Protein AF-A0A968SB62-F1 (afdb_monomer_lite)

Sequence (151 aa):
MVFGAGLCLGETWRTPPLILTTVDGNWSIHRRWDGDKITRSTRHQEGVTGGGTETVEVGPYERGVWTDWVFQVKWAYDDQGQLKVWQNGQLVADRQGPNTFRDFIMPYFKIGIYKPQWTSNPARSHLDERTLYIDAIRIGNGQATYEDVAP

Radius of gyration: 16.4 Å; chains: 1; bounding box: 38×42×39 Å

Structure (mmCIF, N/CA/C/O backbone):
data_AF-A0A968SB62-F1
#
_entry.id   AF-A0A968SB62-F1
#
loop_
_atom_site.group_PDB
_atom_site.id
_atom_site.type_symbol
_atom_site.label_atom_id
_atom_site.label_alt_id
_atom_site.label_comp_id
_atom_site.label_asym_id
_atom_site.label_entity_id
_atom_site.label_seq_id
_atom_site.pdbx_PDB_ins_code
_atom_site.Cartn_x
_atom_site.Cartn_y
_atom_site.Cartn_z
_atom_site.occupancy
_atom_site.B_iso_or_equiv
_atom_site.auth_seq_id
_atom_site.auth_comp_id
_atom_site.auth_asym_id
_atom_site.auth_atom_id
_atom_site.pdbx_PDB_model_num
ATOM 1 N N . MET A 1 1 ? -1.724 -12.818 -10.636 1.00 25.06 1 MET A N 1
ATOM 2 C CA . MET A 1 1 ? -1.016 -12.428 -11.877 1.00 25.06 1 MET A CA 1
ATOM 3 C C . MET A 1 1 ? -1.145 -10.915 -12.056 1.00 25.06 1 MET A C 1
ATOM 5 O O . MET A 1 1 ? -2.257 -10.404 -12.193 1.00 25.06 1 MET A O 1
ATOM 9 N N . VAL A 1 2 ? -0.050 -10.162 -11.940 1.00 28.16 2 VAL A N 1
ATOM 10 C CA . VAL A 1 2 ? -0.055 -8.720 -12.241 1.00 28.16 2 VAL A CA 1
ATOM 11 C C . VAL A 1 2 ? 0.248 -8.584 -13.728 1.00 28.16 2 VAL A C 1
ATOM 13 O O . VAL A 1 2 ? 1.383 -8.773 -14.140 1.00 28.16 2 VAL A O 1
ATOM 16 N N . PHE A 1 3 ? -0.776 -8.323 -14.538 1.00 26.94 3 PHE A N 1
ATOM 17 C CA . PHE A 1 3 ? -0.565 -7.824 -15.891 1.00 26.94 3 PHE A CA 1
ATOM 18 C C . PHE A 1 3 ? -0.255 -6.334 -15.771 1.00 26.94 3 PHE A C 1
ATOM 20 O O . PHE A 1 3 ? -1.095 -5.567 -15.301 1.00 26.94 3 PHE A O 1
ATOM 27 N N . GLY A 1 4 ? 0.983 -5.949 -16.071 1.00 36.62 4 GLY A N 1
ATOM 28 C CA . GLY A 1 4 ? 1.396 -4.550 -16.090 1.00 36.62 4 GLY A CA 1
ATOM 29 C C . GLY A 1 4 ? 0.528 -3.763 -17.067 1.00 36.62 4 GLY A C 1
ATOM 30 O O . GLY A 1 4 ? 0.229 -4.243 -18.159 1.00 36.62 4 GLY A O 1
ATOM 31 N N . ALA A 1 5 ? 0.090 -2.580 -16.649 1.00 38.81 5 ALA A N 1
ATOM 32 C CA . ALA A 1 5 ? -0.461 -1.609 -17.575 1.00 38.81 5 ALA A CA 1
ATOM 33 C C . ALA A 1 5 ? 0.636 -1.222 -18.581 1.00 38.81 5 ALA A C 1
ATOM 35 O O . ALA A 1 5 ? 1.789 -1.040 -18.193 1.00 38.81 5 ALA A O 1
ATOM 36 N N . GLY A 1 6 ? 0.280 -1.199 -19.867 1.00 40.62 6 GLY A N 1
ATOM 37 C CA . GLY A 1 6 ? 1.195 -0.994 -20.985 1.00 40.62 6 GLY A CA 1
ATOM 38 C C . GLY A 1 6 ? 2.027 0.279 -20.862 1.00 40.62 6 GLY A C 1
ATOM 39 O O . GLY A 1 6 ? 1.515 1.357 -20.566 1.00 40.62 6 GLY A O 1
ATOM 40 N N . LEU A 1 7 ? 3.319 0.126 -21.122 1.00 49.50 7 LEU A N 1
ATOM 41 C CA . LEU A 1 7 ? 4.313 1.178 -21.023 1.00 49.50 7 LEU A CA 1
ATOM 42 C C . LEU A 1 7 ? 4.653 1.616 -22.443 1.00 49.50 7 LEU A C 1
ATOM 44 O O . LEU A 1 7 ? 5.093 0.822 -23.278 1.00 49.50 7 LEU A O 1
ATOM 48 N N . CYS A 1 8 ? 4.392 2.876 -22.763 1.00 50.47 8 CYS A N 1
ATOM 49 C CA . CYS A 1 8 ? 4.879 3.440 -24.012 1.00 50.47 8 CYS A CA 1
ATOM 50 C C . CYS A 1 8 ? 6.413 3.555 -23.960 1.00 50.47 8 CYS A C 1
ATOM 52 O O . CYS A 1 8 ? 6.973 3.809 -22.901 1.00 50.47 8 CYS A O 1
ATOM 54 N N . LEU A 1 9 ? 7.074 3.426 -25.119 1.00 53.06 9 LEU A N 1
ATOM 55 C CA . LEU A 1 9 ? 8.533 3.565 -25.308 1.00 53.06 9 LEU A CA 1
ATOM 56 C C . LEU A 1 9 ? 9.414 2.388 -24.827 1.00 53.06 9 LEU A C 1
ATOM 58 O O . LEU A 1 9 ? 10.598 2.580 -24.563 1.00 53.06 9 LEU A O 1
ATOM 62 N N . GLY A 1 10 ? 8.890 1.155 -24.831 1.00 51.25 10 GLY A N 1
ATOM 63 C CA . GLY A 1 10 ? 9.719 -0.066 -24.843 1.00 51.25 10 GLY A CA 1
ATOM 64 C C . GLY A 1 10 ? 9.912 -0.774 -23.502 1.00 51.25 10 GLY A C 1
ATOM 65 O O . GLY A 1 10 ? 10.624 -1.774 -23.438 1.00 51.25 10 GLY A O 1
ATOM 66 N N . GLU A 1 11 ? 9.261 -0.315 -22.440 1.00 55.09 11 GLU A N 1
ATOM 67 C CA . GLU A 1 11 ? 9.224 -1.057 -21.183 1.00 55.09 11 GLU A CA 1
ATOM 68 C C . GLU A 1 11 ? 8.129 -2.131 -21.252 1.00 55.09 11 GLU A C 1
ATOM 70 O O . GLU A 1 11 ? 7.082 -1.944 -21.867 1.00 55.09 11 GLU A O 1
ATOM 75 N N . THR A 1 12 ? 8.361 -3.299 -20.661 1.00 53.78 12 THR A N 1
ATOM 76 C CA . THR A 1 12 ? 7.478 -4.469 -20.848 1.00 53.78 12 THR A CA 1
ATOM 77 C C . THR A 1 12 ? 6.710 -4.867 -19.591 1.00 53.78 12 THR A C 1
ATOM 79 O O . THR A 1 12 ? 5.687 -5.543 -19.684 1.00 53.78 12 THR A O 1
ATOM 82 N N . TRP A 1 13 ? 7.152 -4.429 -18.411 1.00 60.66 13 TRP A N 1
ATOM 83 C CA . TRP A 1 13 ? 6.460 -4.647 -17.142 1.00 60.66 13 TRP A CA 1
ATOM 84 C C . TRP A 1 13 ? 6.877 -3.606 -16.104 1.00 60.66 13 TRP A C 1
ATOM 86 O O . TRP A 1 13 ? 8.015 -3.141 -16.111 1.00 60.66 13 TRP A O 1
ATOM 96 N N . ARG A 1 14 ? 5.990 -3.319 -15.141 1.00 70.31 14 ARG A N 1
ATOM 97 C CA . ARG A 1 14 ? 6.318 -2.570 -13.919 1.00 70.31 14 ARG A CA 1
ATOM 98 C C . ARG A 1 14 ? 6.012 -3.370 -12.675 1.00 70.31 14 ARG A C 1
ATOM 100 O O . ARG A 1 14 ? 5.107 -4.205 -12.646 1.00 70.31 14 ARG A O 1
ATOM 107 N N . THR A 1 15 ? 6.768 -3.080 -11.623 1.00 77.94 15 THR A N 1
ATOM 108 C CA . THR A 1 15 ? 6.393 -3.523 -10.286 1.00 77.94 15 THR A CA 1
ATOM 109 C C . THR A 1 15 ? 5.305 -2.612 -9.720 1.00 77.94 15 THR A C 1
ATOM 111 O O . THR A 1 15 ? 5.321 -1.427 -10.038 1.00 77.94 15 THR A O 1
ATOM 114 N N . PRO A 1 16 ? 4.378 -3.119 -8.892 1.00 87.94 16 PRO A N 1
ATOM 115 C CA . PRO A 1 16 ? 3.307 -2.293 -8.345 1.00 87.94 16 PRO A CA 1
ATOM 116 C C . PRO A 1 16 ? 3.868 -1.108 -7.531 1.00 87.94 16 PRO A C 1
ATOM 118 O O . PRO A 1 16 ? 4.785 -1.317 -6.730 1.00 87.94 16 PRO A O 1
ATOM 121 N N . PRO A 1 17 ? 3.343 0.117 -7.735 1.00 92.56 17 PRO A N 1
ATOM 122 C CA . PRO A 1 17 ? 3.836 1.325 -7.070 1.00 92.56 17 PRO A CA 1
ATOM 123 C C . PRO A 1 17 ? 3.425 1.414 -5.598 1.00 92.56 17 PRO A C 1
ATOM 125 O O . PRO A 1 17 ? 4.096 2.089 -4.827 1.00 92.56 17 PRO A O 1
ATOM 128 N N . LEU A 1 18 ? 2.363 0.711 -5.195 1.00 96.38 18 LEU A N 1
ATOM 129 C CA . LEU A 1 18 ? 1.911 0.603 -3.811 1.00 96.38 18 LEU A CA 1
ATOM 130 C C . LEU A 1 18 ? 1.485 -0.836 -3.522 1.00 96.38 18 LEU A C 1
ATOM 132 O O . LEU A 1 18 ? 0.805 -1.464 -4.336 1.00 96.38 18 LEU A O 1
ATOM 136 N N . ILE A 1 19 ? 1.911 -1.367 -2.381 1.00 96.88 19 ILE A N 1
ATOM 137 C CA . ILE A 1 19 ? 1.693 -2.761 -1.992 1.00 96.88 19 ILE A CA 1
ATOM 138 C C . ILE A 1 19 ? 1.410 -2.800 -0.495 1.00 96.88 19 ILE A C 1
ATOM 140 O O . ILE A 1 19 ? 2.230 -2.318 0.276 1.00 96.88 19 ILE A O 1
ATOM 144 N N . LEU A 1 20 ? 0.310 -3.433 -0.094 1.00 97.81 20 LEU A N 1
ATOM 145 C CA . LEU A 1 20 ? 0.134 -3.960 1.259 1.00 97.81 20 LEU A CA 1
ATOM 146 C C . LEU A 1 20 ? 0.473 -5.451 1.223 1.00 97.81 20 LEU A C 1
ATOM 148 O O . LEU A 1 20 ? -0.046 -6.181 0.375 1.00 97.81 20 LEU A O 1
ATOM 152 N N . THR A 1 21 ? 1.354 -5.913 2.103 1.00 96.25 21 THR A N 1
ATOM 153 C CA . THR A 1 21 ? 1.776 -7.318 2.133 1.00 96.25 21 THR A CA 1
ATOM 154 C C . THR A 1 21 ? 1.987 -7.815 3.555 1.00 96.25 21 THR A C 1
ATOM 156 O O . THR A 1 21 ? 2.189 -7.034 4.479 1.00 96.25 21 THR A O 1
ATOM 159 N N . THR A 1 22 ? 1.979 -9.140 3.709 1.00 94.44 22 THR A N 1
ATOM 160 C CA . THR A 1 22 ? 2.452 -9.815 4.920 1.00 94.44 22 THR A CA 1
ATOM 161 C C . THR A 1 22 ? 3.787 -10.500 4.645 1.00 94.44 22 THR A C 1
ATOM 163 O O . THR A 1 22 ? 3.857 -11.322 3.722 1.00 94.44 22 THR A O 1
ATOM 166 N N . VAL A 1 23 ? 4.809 -10.245 5.455 1.00 89.25 23 VAL A N 1
ATOM 167 C CA . VAL A 1 23 ? 6.107 -10.938 5.410 1.00 89.25 23 VAL A CA 1
ATOM 168 C C . VAL A 1 23 ? 6.476 -11.353 6.830 1.00 89.25 23 VAL A C 1
ATOM 170 O O . VAL A 1 23 ? 6.405 -10.542 7.744 1.00 89.25 23 VAL A O 1
ATOM 173 N N . ASP A 1 24 ? 6.799 -12.634 7.026 1.00 89.81 24 ASP A N 1
ATOM 174 C CA . ASP A 1 24 ? 7.283 -13.186 8.302 1.00 89.81 24 ASP A CA 1
ATOM 175 C C . ASP A 1 24 ? 6.471 -12.769 9.542 1.00 89.81 24 ASP A C 1
ATOM 177 O O . ASP A 1 24 ? 7.015 -12.435 10.588 1.00 89.81 24 ASP A O 1
ATOM 181 N N . GLY A 1 25 ? 5.139 -12.781 9.420 1.00 93.50 25 GLY A N 1
ATOM 182 C CA . GLY A 1 25 ? 4.239 -12.438 10.528 1.00 93.50 25 GLY A CA 1
ATOM 183 C C . GLY A 1 25 ? 3.879 -10.955 10.638 1.00 93.50 25 GLY A C 1
ATOM 184 O O . GLY A 1 25 ? 3.057 -10.617 11.480 1.00 93.50 25 GLY A O 1
ATOM 185 N N . ASN A 1 26 ? 4.428 -10.085 9.787 1.00 97.00 26 ASN A N 1
ATOM 186 C CA . ASN A 1 26 ? 4.244 -8.636 9.864 1.00 97.00 26 ASN A CA 1
ATOM 187 C C . ASN A 1 26 ? 3.544 -8.072 8.628 1.00 97.00 26 ASN A C 1
ATOM 189 O O . ASN A 1 26 ? 3.776 -8.537 7.512 1.00 97.00 26 ASN A O 1
ATOM 193 N N . TRP A 1 27 ? 2.710 -7.059 8.834 1.00 97.88 27 TRP A N 1
ATOM 194 C CA . TRP A 1 27 ? 2.229 -6.143 7.813 1.00 97.88 27 TRP A CA 1
ATOM 195 C C . TRP A 1 27 ? 3.327 -5.157 7.422 1.00 97.88 27 TRP A C 1
ATOM 197 O O . TRP A 1 27 ? 3.952 -4.527 8.280 1.00 97.88 27 TRP A O 1
ATOM 207 N N . SER A 1 28 ? 3.492 -4.959 6.120 1.00 97.69 28 SER A N 1
ATOM 208 C CA . SER A 1 28 ? 4.320 -3.891 5.575 1.00 97.69 28 SER A CA 1
ATOM 209 C C . SER A 1 28 ? 3.661 -3.246 4.360 1.00 97.69 28 SER A C 1
ATOM 211 O O . SER A 1 28 ? 2.908 -3.877 3.605 1.00 97.69 28 SER A O 1
ATOM 213 N N . ILE A 1 29 ? 3.936 -1.955 4.191 1.00 97.81 29 ILE A N 1
ATOM 214 C CA . ILE A 1 29 ? 3.480 -1.158 3.055 1.00 97.81 29 ILE A CA 1
ATOM 215 C C . ILE A 1 29 ? 4.708 -0.779 2.239 1.00 97.81 29 ILE A C 1
ATOM 217 O O . ILE A 1 29 ? 5.606 -0.106 2.737 1.00 97.81 29 ILE A O 1
ATOM 221 N N . HIS A 1 30 ? 4.745 -1.176 0.973 1.00 95.44 30 HIS A N 1
ATOM 222 C CA . HIS A 1 30 ? 5.804 -0.764 0.058 1.00 95.44 30 HIS A CA 1
ATOM 223 C C . HIS A 1 30 ? 5.279 0.304 -0.885 1.00 95.44 30 HIS A C 1
ATOM 225 O O . HIS A 1 30 ? 4.259 0.083 -1.540 1.00 95.44 30 HIS A O 1
ATOM 231 N N . ARG A 1 31 ? 6.008 1.413 -1.021 1.00 93.19 31 ARG A N 1
ATOM 232 C CA . ARG A 1 31 ? 5.789 2.389 -2.094 1.00 93.19 31 ARG A CA 1
ATOM 233 C C . ARG A 1 31 ? 7.010 2.505 -2.994 1.00 93.19 31 ARG A C 1
ATOM 235 O O . ARG A 1 31 ? 8.138 2.366 -2.526 1.00 93.19 31 ARG A O 1
ATOM 242 N N . ARG A 1 32 ? 6.785 2.744 -4.283 1.00 91.75 32 ARG A N 1
ATOM 243 C CA . ARG A 1 32 ? 7.819 2.860 -5.320 1.00 91.75 32 ARG A CA 1
ATOM 244 C C . ARG A 1 32 ? 7.477 3.987 -6.274 1.00 91.75 32 ARG A C 1
ATOM 246 O O . ARG A 1 32 ? 6.304 4.224 -6.552 1.00 91.75 32 ARG A O 1
ATOM 253 N N . TRP A 1 33 ? 8.499 4.652 -6.785 1.00 90.38 33 TRP A N 1
ATOM 254 C CA . TRP A 1 33 ? 8.332 5.747 -7.727 1.00 90.38 33 TRP A CA 1
ATOM 255 C C . TRP A 1 33 ? 9.517 5.863 -8.676 1.00 90.38 33 TRP A C 1
ATOM 257 O O . TRP A 1 33 ? 10.621 5.397 -8.382 1.00 90.38 33 TRP A O 1
ATOM 267 N N . ASP A 1 34 ? 9.266 6.507 -9.810 1.00 86.50 34 ASP A N 1
ATOM 268 C CA . ASP A 1 34 ? 10.294 6.947 -10.746 1.00 86.50 34 ASP A CA 1
ATOM 269 C C . ASP A 1 34 ? 9.771 8.115 -11.593 1.00 86.50 34 ASP A C 1
ATOM 271 O O . ASP A 1 34 ? 8.714 8.009 -12.219 1.00 86.50 34 ASP A O 1
ATOM 275 N N . GLY A 1 35 ? 10.494 9.232 -11.588 1.00 83.25 35 GLY A N 1
ATOM 276 C CA . GLY A 1 35 ? 10.209 10.435 -12.367 1.00 83.25 35 GLY A CA 1
ATOM 277 C C . GLY A 1 35 ? 10.740 10.384 -13.804 1.00 83.25 35 GLY A C 1
ATOM 278 O O . GLY A 1 35 ? 10.405 11.264 -14.613 1.00 83.25 35 GLY A O 1
ATOM 279 N N . ASP A 1 36 ? 11.542 9.377 -14.150 1.00 79.56 36 ASP A N 1
ATOM 280 C CA . ASP A 1 36 ? 11.993 9.166 -15.520 1.00 79.56 36 ASP A CA 1
ATOM 281 C C . ASP A 1 36 ? 10.850 8.650 -16.401 1.00 79.56 36 ASP A C 1
ATOM 283 O O . ASP A 1 36 ? 10.088 7.766 -16.025 1.00 79.56 36 ASP A O 1
ATOM 287 N N . LYS A 1 37 ? 10.754 9.178 -17.630 1.00 73.00 37 LYS A N 1
ATOM 288 C CA . LYS A 1 37 ? 9.783 8.697 -18.639 1.00 73.00 37 LYS A CA 1
ATOM 289 C C . LYS A 1 37 ? 10.065 7.265 -19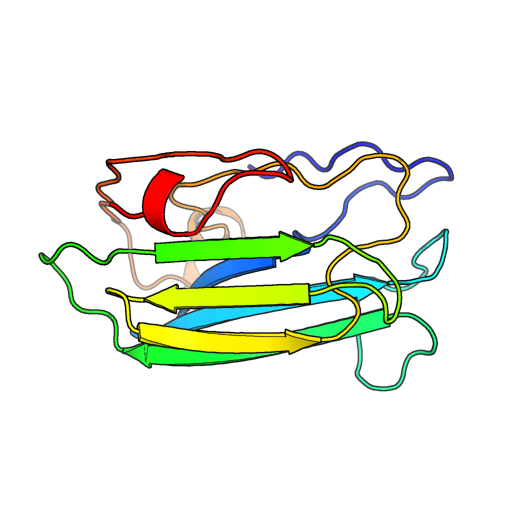.107 1.00 73.00 37 LYS A C 1
ATOM 291 O O . LYS A 1 37 ? 9.211 6.650 -19.729 1.00 73.00 37 LYS A O 1
ATOM 296 N N . ILE A 1 38 ? 11.307 6.819 -18.920 1.00 69.06 38 ILE A N 1
ATOM 297 C CA . ILE A 1 38 ? 11.766 5.460 -19.179 1.00 69.06 38 ILE A CA 1
ATOM 298 C C . ILE A 1 38 ? 12.669 5.103 -18.003 1.00 69.06 38 ILE A C 1
ATOM 300 O O . ILE A 1 38 ? 13.780 5.622 -17.894 1.00 69.06 38 ILE A O 1
ATOM 304 N N . THR A 1 39 ? 12.212 4.218 -17.140 1.00 65.81 39 THR A N 1
ATOM 305 C CA . THR A 1 39 ? 12.995 3.610 -16.077 1.00 65.81 39 THR A CA 1
ATOM 306 C C . THR A 1 39 ? 13.994 2.635 -16.673 1.00 65.81 39 THR A C 1
ATOM 308 O O . THR A 1 39 ? 13.671 1.558 -17.173 1.00 65.81 39 THR A O 1
ATOM 311 N N . ARG A 1 40 ? 15.266 3.009 -16.581 1.00 59.38 40 ARG A N 1
ATOM 312 C CA . ARG A 1 40 ? 16.383 2.256 -17.169 1.00 59.38 40 ARG A CA 1
ATOM 313 C C . ARG A 1 40 ? 16.927 1.151 -16.259 1.00 59.38 40 ARG A C 1
ATOM 315 O O . ARG A 1 40 ? 17.818 0.411 -16.664 1.00 59.38 40 ARG A O 1
ATOM 322 N N . SER A 1 41 ? 16.412 1.032 -15.035 1.00 54.25 41 SER A N 1
ATOM 323 C CA . SER A 1 41 ? 16.864 0.078 -14.019 1.00 54.25 41 SER A CA 1
ATOM 324 C C . SER A 1 41 ? 15.675 -0.495 -13.248 1.00 54.25 41 SER A C 1
ATOM 326 O O . SER A 1 41 ? 14.912 0.243 -12.638 1.00 54.25 41 SER A O 1
ATOM 328 N N . THR A 1 42 ? 15.555 -1.824 -13.190 1.00 49.44 42 THR A N 1
ATOM 329 C CA . THR A 1 42 ? 14.594 -2.509 -12.302 1.00 49.44 42 THR A CA 1
ATOM 330 C C . THR A 1 42 ? 15.049 -2.532 -10.837 1.00 49.44 42 THR A C 1
ATOM 332 O O . THR A 1 42 ? 14.337 -3.053 -9.977 1.00 49.44 42 THR A O 1
ATOM 335 N N . ARG A 1 43 ? 16.257 -2.031 -10.537 1.00 49.31 43 ARG A N 1
ATOM 336 C CA . ARG A 1 43 ? 16.772 -1.846 -9.178 1.00 49.31 43 ARG A CA 1
ATOM 337 C C . ARG A 1 43 ? 16.614 -0.377 -8.805 1.00 49.31 43 ARG A C 1
ATOM 339 O O . ARG A 1 43 ? 17.475 0.443 -9.113 1.00 49.31 43 ARG A O 1
ATOM 346 N N . HIS A 1 44 ? 15.517 -0.070 -8.126 1.00 54.00 44 HIS A N 1
ATOM 347 C CA . HIS A 1 44 ? 15.343 1.183 -7.397 1.00 54.00 44 HIS A CA 1
ATOM 348 C C . HIS A 1 44 ? 16.289 1.159 -6.185 1.00 54.00 44 HIS A C 1
ATOM 350 O O . HIS A 1 44 ? 15.897 0.768 -5.090 1.00 54.00 44 HIS A O 1
ATOM 356 N N . GLN A 1 45 ? 17.574 1.437 -6.414 1.00 42.47 45 GLN A N 1
ATOM 357 C CA . GLN A 1 45 ? 18.542 1.663 -5.342 1.00 42.47 45 GLN A CA 1
ATOM 358 C C . GLN A 1 45 ? 18.363 3.086 -4.814 1.00 42.47 45 GLN A C 1
ATOM 360 O O . GLN A 1 45 ? 18.146 4.015 -5.594 1.00 42.47 45 GLN A O 1
ATOM 365 N N . GLU A 1 46 ? 18.470 3.252 -3.495 1.00 42.12 46 GLU A N 1
ATOM 366 C CA . GLU A 1 46 ? 18.608 4.573 -2.883 1.00 42.12 46 GLU A CA 1
ATOM 367 C C . GLU A 1 46 ? 19.744 5.341 -3.581 1.00 42.12 46 GLU A C 1
ATOM 369 O O . GLU A 1 46 ? 20.837 4.806 -3.774 1.00 42.12 46 GLU A O 1
ATOM 374 N N . GLY A 1 47 ? 19.473 6.577 -4.010 1.00 41.03 47 GLY A N 1
ATOM 375 C CA . GLY A 1 47 ? 20.465 7.438 -4.666 1.00 41.03 47 GLY A CA 1
ATOM 376 C C . GLY A 1 47 ? 20.486 7.414 -6.201 1.00 41.03 47 GLY A C 1
ATOM 377 O O . GLY A 1 47 ? 21.311 8.112 -6.788 1.00 41.03 47 GLY A O 1
ATOM 378 N N . VAL A 1 48 ? 19.587 6.686 -6.877 1.00 45.56 48 VAL A N 1
ATOM 379 C CA . VAL A 1 48 ? 19.362 6.873 -8.324 1.00 45.56 48 VAL A CA 1
ATOM 380 C C . VAL A 1 48 ? 18.532 8.143 -8.533 1.00 45.56 48 VAL A C 1
ATOM 382 O O . VAL A 1 48 ? 17.415 8.250 -8.031 1.00 45.56 48 VAL A O 1
ATOM 385 N N . THR A 1 49 ? 19.065 9.126 -9.263 1.00 49.72 49 THR A N 1
ATOM 386 C CA . THR A 1 49 ? 18.342 10.366 -9.595 1.00 49.72 49 THR A CA 1
ATOM 387 C C . THR A 1 49 ? 17.040 10.043 -10.323 1.00 49.72 49 THR A C 1
ATOM 389 O O . THR A 1 49 ? 17.086 9.582 -11.455 1.00 49.72 49 THR A O 1
ATOM 392 N N . GLY A 1 50 ? 15.901 10.290 -9.669 1.00 60.34 50 GLY A N 1
ATOM 393 C CA . GLY A 1 50 ? 14.562 10.188 -10.259 1.00 60.34 50 GLY A CA 1
ATOM 394 C C . GLY A 1 50 ? 13.658 9.120 -9.637 1.00 60.34 50 GLY A C 1
ATOM 395 O O . GLY A 1 50 ? 12.449 9.328 -9.607 1.00 60.34 50 GLY A O 1
ATOM 396 N N . GLY A 1 51 ? 14.202 8.044 -9.056 1.00 78.25 51 GLY A N 1
ATOM 397 C CA . GLY A 1 51 ? 13.403 6.921 -8.548 1.00 78.25 51 GLY A CA 1
ATOM 398 C C . GLY A 1 51 ? 13.755 6.461 -7.137 1.00 78.25 51 GLY A C 1
ATOM 399 O O . GLY A 1 51 ? 14.819 6.768 -6.606 1.00 78.25 51 GLY A O 1
ATOM 400 N N . GLY A 1 52 ? 12.846 5.711 -6.516 1.00 84.94 52 GLY A N 1
ATOM 401 C CA . GLY A 1 52 ? 13.030 5.223 -5.154 1.00 84.94 52 GLY A CA 1
ATOM 402 C C . GLY A 1 52 ? 11.989 4.203 -4.709 1.00 84.94 52 GLY A C 1
ATOM 403 O O . GLY A 1 52 ? 10.996 3.932 -5.388 1.00 84.94 52 GLY A O 1
ATOM 404 N N . THR A 1 53 ? 12.260 3.601 -3.556 1.00 89.88 53 THR A N 1
ATOM 405 C CA . THR A 1 53 ? 11.363 2.683 -2.858 1.00 89.88 53 THR A CA 1
ATOM 406 C C . THR A 1 53 ? 11.419 2.987 -1.368 1.00 89.88 53 THR A C 1
ATOM 408 O O . THR A 1 53 ? 12.471 3.330 -0.844 1.00 89.88 53 THR A O 1
ATOM 411 N N . GLU A 1 54 ? 10.302 2.816 -0.677 1.00 93.56 54 GLU A N 1
ATOM 412 C CA . GLU A 1 54 ? 10.241 2.831 0.785 1.00 93.56 54 GLU A CA 1
ATOM 413 C C . GLU A 1 54 ? 9.411 1.637 1.247 1.00 93.56 54 GLU A C 1
ATOM 415 O O . GLU A 1 54 ? 8.408 1.288 0.616 1.00 93.56 54 GLU A O 1
ATOM 420 N N . THR A 1 55 ? 9.824 1.039 2.361 1.00 95.50 55 THR A N 1
ATOM 421 C CA . THR A 1 55 ? 8.999 0.110 3.130 1.00 95.50 55 THR A CA 1
ATOM 422 C C . THR A 1 55 ? 8.631 0.768 4.451 1.00 95.50 55 THR A C 1
ATOM 424 O O . THR A 1 55 ? 9.508 1.172 5.209 1.00 95.50 55 THR A O 1
ATOM 427 N N . VAL A 1 56 ? 7.334 0.864 4.725 1.00 96.12 56 VAL A N 1
ATOM 428 C CA . VAL A 1 56 ? 6.806 1.199 6.045 1.00 96.12 56 VAL A CA 1
ATOM 429 C C . VAL A 1 56 ? 6.475 -0.112 6.744 1.00 96.12 56 VAL A C 1
ATOM 431 O O . VAL A 1 56 ? 5.557 -0.824 6.333 1.00 96.12 56 VAL A O 1
ATOM 434 N N . GLU A 1 57 ? 7.242 -0.432 7.781 1.00 97.12 57 GLU A N 1
ATOM 435 C CA . GLU A 1 57 ? 6.926 -1.534 8.687 1.00 97.12 57 GLU A CA 1
ATOM 436 C C . GLU A 1 57 ? 5.766 -1.106 9.586 1.00 97.12 57 GLU A C 1
ATOM 438 O O . GLU A 1 57 ? 5.855 -0.080 10.262 1.00 97.12 57 GLU A O 1
ATOM 443 N N . VAL A 1 58 ? 4.667 -1.863 9.568 1.00 97.38 58 VAL A N 1
ATOM 444 C CA . VAL A 1 58 ? 3.487 -1.556 10.390 1.00 97.38 58 VAL A CA 1
ATOM 445 C C . VAL A 1 58 ? 3.525 -2.360 11.685 1.00 97.38 58 VAL A C 1
ATOM 447 O O . VAL A 1 58 ? 3.317 -1.811 12.763 1.00 97.38 58 VAL A O 1
ATOM 450 N N . GLY A 1 59 ? 3.847 -3.651 11.588 1.00 96.44 59 GLY A N 1
ATOM 451 C CA . GLY A 1 59 ? 3.964 -4.538 12.742 1.00 96.44 59 GLY A CA 1
ATOM 452 C C . GLY A 1 59 ? 3.247 -5.870 12.542 1.00 96.44 59 GLY A C 1
ATOM 453 O O . GLY A 1 59 ? 2.838 -6.185 11.423 1.00 96.44 59 GLY A O 1
ATOM 454 N N . PRO A 1 60 ? 3.107 -6.679 13.600 1.00 97.75 60 PRO A N 1
ATOM 455 C CA . PRO A 1 60 ? 2.573 -8.029 13.489 1.00 97.75 60 PRO A CA 1
ATOM 456 C C . PRO A 1 60 ? 1.114 -8.038 13.017 1.00 97.75 60 PRO A C 1
ATOM 458 O O . PRO A 1 60 ? 0.334 -7.143 13.343 1.00 97.75 60 PRO A O 1
ATOM 461 N N . TYR A 1 61 ? 0.732 -9.073 12.268 1.00 96.19 61 TYR A N 1
ATOM 462 C CA . TYR A 1 61 ? -0.671 -9.354 11.966 1.00 96.19 61 TYR A CA 1
ATOM 463 C C . TYR A 1 61 ? -1.246 -10.400 12.921 1.00 96.19 61 TYR A C 1
ATOM 465 O O . TYR A 1 61 ? -0.551 -11.310 13.378 1.00 96.19 61 TYR A O 1
ATOM 473 N N . GLU A 1 62 ? -2.553 -10.321 13.145 1.00 96.44 62 GLU A N 1
ATOM 474 C CA . GLU A 1 62 ? -3.310 -11.323 13.887 1.00 96.44 62 GLU A CA 1
ATOM 475 C C . GLU A 1 62 ? -4.153 -12.176 12.932 1.00 96.44 62 GLU A C 1
ATOM 477 O O . GLU A 1 62 ? -4.660 -11.702 11.915 1.00 96.44 62 GLU A O 1
ATOM 482 N N . ARG A 1 63 ? -4.273 -13.474 13.228 1.00 95.88 63 ARG A N 1
ATOM 483 C CA . ARG A 1 63 ? -5.093 -14.411 12.443 1.00 95.88 63 ARG A CA 1
ATOM 484 C C . ARG A 1 63 ? -6.477 -14.534 13.064 1.00 95.88 63 ARG A C 1
ATOM 486 O O . ARG A 1 63 ? -6.592 -14.572 14.281 1.00 95.88 63 ARG A O 1
ATOM 493 N N . GLY A 1 64 ? -7.500 -14.702 12.225 1.00 97.12 64 GLY A N 1
ATOM 494 C CA . GLY A 1 64 ? -8.875 -14.937 12.684 1.00 97.12 64 GLY A CA 1
ATOM 495 C C . GLY A 1 64 ? -9.610 -13.683 13.160 1.00 97.12 64 GLY A C 1
ATOM 496 O O . GLY A 1 64 ? -10.695 -13.803 13.719 1.00 97.12 64 GLY A O 1
ATOM 497 N N . VAL A 1 65 ? -9.044 -12.499 12.920 1.00 97.19 65 VAL A N 1
ATOM 498 C CA . VAL A 1 65 ? -9.660 -11.201 13.210 1.00 97.19 65 VAL A CA 1
ATOM 499 C C . VAL A 1 65 ? -9.751 -10.377 11.929 1.00 97.19 65 VAL A C 1
ATOM 501 O O . VAL A 1 65 ? -8.921 -10.525 11.029 1.00 97.19 65 VAL A O 1
ATOM 504 N N . TRP A 1 66 ? -10.759 -9.512 11.842 1.00 98.12 66 TRP A N 1
ATOM 505 C CA . TRP A 1 66 ? -10.832 -8.514 10.778 1.00 98.12 66 TRP A CA 1
ATOM 506 C C . TRP A 1 66 ? -9.789 -7.419 11.019 1.00 98.12 66 TRP A C 1
ATOM 508 O O . TRP A 1 66 ? -9.502 -7.058 12.159 1.00 98.12 66 TRP A O 1
ATOM 518 N N . THR A 1 67 ? -9.171 -6.930 9.946 1.00 98.06 67 THR A N 1
ATOM 519 C CA . THR A 1 67 ? -8.263 -5.778 9.984 1.00 98.06 67 THR A CA 1
ATOM 520 C C . THR A 1 67 ? -8.691 -4.807 8.904 1.00 98.06 67 THR A C 1
ATOM 522 O O . THR A 1 67 ? -8.657 -5.138 7.717 1.00 98.06 67 THR A O 1
ATOM 525 N N . ASP A 1 68 ? -9.054 -3.613 9.337 1.00 98.38 68 ASP A N 1
ATOM 526 C CA . ASP A 1 68 ? -9.579 -2.560 8.491 1.00 98.38 68 ASP A CA 1
ATOM 527 C C . ASP A 1 68 ? -8.447 -1.704 7.947 1.00 98.38 68 ASP A C 1
ATOM 529 O O . ASP A 1 68 ? -7.555 -1.282 8.687 1.00 98.38 68 ASP A O 1
ATOM 533 N N . TRP A 1 69 ? -8.502 -1.420 6.648 1.00 98.50 69 TRP A N 1
ATOM 534 C CA . TRP A 1 69 ? -7.503 -0.611 5.968 1.00 98.50 69 TRP A CA 1
ATOM 535 C C . TRP A 1 69 ? -8.154 0.499 5.162 1.00 98.50 69 TRP A C 1
ATOM 537 O O . TRP A 1 69 ? -9.040 0.250 4.347 1.00 98.50 69 TRP A O 1
ATOM 547 N N . VAL A 1 70 ? -7.638 1.715 5.320 1.00 98.62 70 VAL A N 1
ATOM 548 C CA . VAL A 1 70 ? -7.986 2.851 4.461 1.00 98.62 70 VAL A CA 1
ATOM 549 C C . VAL A 1 70 ? -6.710 3.417 3.861 1.00 98.62 70 VAL A C 1
ATOM 551 O O . VAL A 1 70 ? -5.734 3.654 4.571 1.00 98.62 70 VAL A O 1
ATOM 554 N N . PHE A 1 71 ? -6.723 3.640 2.548 1.00 98.38 71 PHE A N 1
ATOM 555 C CA . PHE A 1 71 ? -5.627 4.254 1.806 1.00 98.38 71 PHE A CA 1
ATOM 556 C C . PHE A 1 71 ? -6.141 5.508 1.109 1.00 98.38 71 PHE A C 1
ATOM 558 O O . PHE A 1 71 ? -6.960 5.426 0.196 1.00 98.38 71 PHE A O 1
ATOM 565 N N . GLN A 1 72 ? -5.614 6.665 1.495 1.00 98.06 72 GLN A N 1
ATOM 566 C CA . GLN A 1 72 ? -5.786 7.899 0.741 1.00 98.06 72 GLN A CA 1
ATOM 567 C C . GLN A 1 72 ? -4.516 8.136 -0.069 1.00 98.06 72 GLN A C 1
ATOM 569 O O . GLN A 1 72 ? -3.431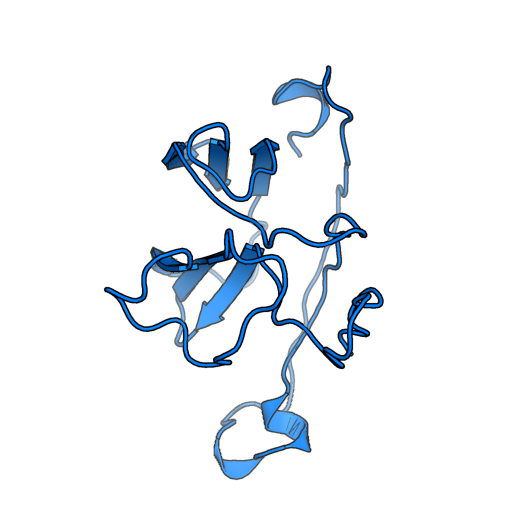 8.309 0.492 1.00 98.06 72 GLN A O 1
ATOM 574 N N . VAL A 1 73 ? -4.653 8.153 -1.394 1.00 97.50 73 VAL A N 1
ATOM 575 C CA . VAL A 1 73 ? -3.508 8.286 -2.296 1.00 97.50 73 VAL A CA 1
ATOM 576 C C . VAL A 1 73 ? -3.743 9.408 -3.294 1.00 97.50 73 VAL A C 1
ATOM 578 O O . VAL A 1 73 ? -4.644 9.341 -4.129 1.00 97.50 73 VAL A O 1
ATOM 581 N N . LYS A 1 74 ? -2.881 10.424 -3.243 1.00 96.31 74 LYS A N 1
ATOM 582 C CA . LYS A 1 74 ? -2.684 11.372 -4.338 1.00 96.31 74 LYS A CA 1
ATOM 583 C C . LYS A 1 74 ? -1.471 10.901 -5.127 1.00 96.31 74 LYS A C 1
ATOM 585 O O . LYS A 1 74 ? -0.336 11.044 -4.667 1.00 96.31 74 LYS A O 1
ATOM 590 N N . TRP A 1 75 ? -1.722 10.301 -6.284 1.00 95.12 75 TRP A N 1
ATOM 591 C CA . TRP A 1 75 ? -0.670 9.752 -7.133 1.00 95.12 75 TRP A CA 1
ATOM 592 C C . TRP A 1 75 ? 0.172 10.862 -7.766 1.00 95.12 75 TRP A C 1
ATOM 594 O O . TRP A 1 75 ? -0.372 11.728 -8.449 1.00 95.12 75 TRP A O 1
ATOM 604 N N . ALA A 1 76 ? 1.488 10.814 -7.574 1.00 93.44 76 ALA A N 1
ATOM 605 C CA . ALA A 1 76 ? 2.442 11.637 -8.313 1.00 93.44 76 ALA A CA 1
ATOM 606 C C . ALA A 1 76 ? 3.809 10.946 -8.410 1.00 93.44 76 ALA A C 1
ATOM 608 O O . ALA A 1 76 ? 4.208 10.201 -7.513 1.00 93.44 76 ALA A O 1
ATOM 609 N N . TYR A 1 77 ? 4.528 11.196 -9.503 1.00 90.50 77 TYR A N 1
ATOM 610 C CA . TYR A 1 77 ? 5.919 10.761 -9.676 1.00 90.50 77 TYR A CA 1
ATOM 611 C C . TYR A 1 77 ? 6.927 11.795 -9.137 1.00 90.50 77 TYR A C 1
ATOM 613 O O . TYR A 1 77 ? 8.132 11.564 -9.190 1.00 90.50 77 TYR A O 1
ATOM 621 N N . ASP A 1 78 ? 6.442 12.930 -8.625 1.00 89.50 78 ASP A N 1
ATOM 622 C CA . ASP A 1 78 ? 7.212 14.042 -8.062 1.00 89.50 78 ASP A CA 1
ATOM 623 C C . ASP A 1 78 ? 6.757 14.388 -6.626 1.00 89.50 78 ASP A C 1
ATOM 625 O O . ASP A 1 78 ? 6.044 13.626 -5.967 1.00 89.50 78 ASP A O 1
ATOM 629 N N . ASP A 1 79 ? 7.202 15.533 -6.105 1.00 92.94 79 ASP A N 1
ATOM 630 C CA . ASP A 1 79 ? 6.964 15.963 -4.724 1.00 92.94 79 ASP A CA 1
ATOM 631 C C . ASP A 1 79 ? 5.495 16.308 -4.400 1.00 92.94 79 ASP A C 1
ATOM 633 O O . ASP A 1 79 ? 5.144 16.476 -3.228 1.00 92.94 79 ASP A O 1
ATOM 637 N N . GLN A 1 80 ? 4.611 16.341 -5.402 1.00 95.50 80 GLN A N 1
ATOM 638 C CA . GLN A 1 80 ? 3.198 16.691 -5.246 1.00 95.50 80 GLN A CA 1
ATOM 639 C C . GLN A 1 80 ? 2.322 15.535 -4.748 1.00 95.50 80 GLN A C 1
ATOM 641 O O . GLN A 1 80 ? 1.123 15.740 -4.509 1.00 95.50 80 GLN A O 1
ATOM 646 N N . GLY A 1 81 ? 2.888 14.333 -4.617 1.00 95.88 81 GLY A N 1
ATOM 647 C CA . GLY A 1 81 ? 2.187 13.125 -4.189 1.00 95.88 81 GLY A CA 1
ATOM 648 C C . GLY A 1 81 ? 1.922 13.081 -2.687 1.00 95.88 81 GLY A C 1
ATOM 649 O O . GLY A 1 81 ? 2.593 13.736 -1.894 1.00 95.88 81 GLY A O 1
ATOM 650 N N . GLN A 1 82 ? 0.923 12.304 -2.281 1.00 97.44 82 GLN A N 1
ATOM 651 C CA . GLN A 1 82 ? 0.600 12.087 -0.872 1.00 97.44 82 GLN A CA 1
ATOM 652 C C . GLN A 1 82 ? 0.106 10.660 -0.661 1.00 97.44 82 GLN A C 1
ATOM 654 O O . GLN A 1 82 ? -0.659 10.136 -1.472 1.00 97.44 82 GLN A O 1
ATOM 659 N N . LEU A 1 83 ? 0.531 10.045 0.438 1.00 98.25 83 LEU A N 1
ATOM 660 C CA . LEU A 1 83 ? 0.050 8.752 0.905 1.00 98.25 83 LEU A CA 1
ATOM 661 C C . LEU A 1 83 ? -0.299 8.857 2.388 1.00 98.25 83 LEU A C 1
ATOM 663 O O . LEU A 1 83 ? 0.574 9.143 3.206 1.00 98.25 83 LEU A O 1
ATOM 667 N N . LYS A 1 84 ? -1.555 8.564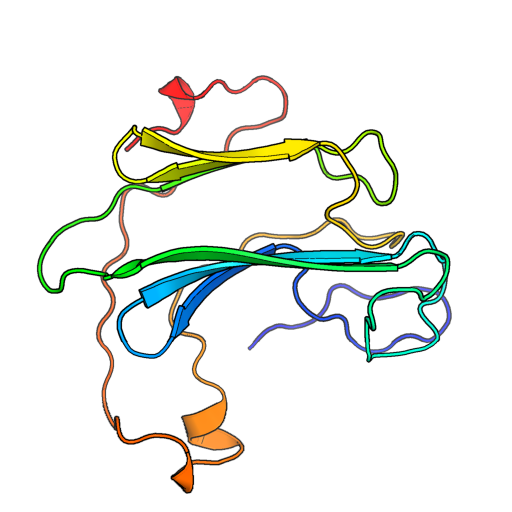 2.724 1.00 98.56 84 LYS A N 1
ATOM 668 C CA . LYS A 1 84 ? -1.987 8.319 4.099 1.00 98.56 84 LYS A CA 1
ATOM 669 C C . LYS A 1 84 ? -2.614 6.941 4.207 1.00 98.56 84 LYS A C 1
ATOM 671 O O . LYS A 1 84 ? -3.385 6.544 3.331 1.00 98.56 84 LYS A O 1
ATOM 676 N N . VAL A 1 85 ? -2.257 6.215 5.260 1.00 98.69 85 VAL A N 1
ATOM 677 C CA . VAL A 1 85 ? -2.737 4.853 5.497 1.00 98.69 85 VAL A CA 1
ATOM 678 C C . VAL A 1 85 ? -3.179 4.706 6.937 1.00 98.69 85 VAL A C 1
ATOM 680 O O . VAL A 1 85 ? -2.438 5.067 7.855 1.00 98.69 85 VAL A O 1
ATOM 683 N N . TRP A 1 86 ? -4.363 4.130 7.117 1.00 98.75 86 TRP A N 1
ATOM 684 C CA . TRP A 1 86 ? -4.913 3.789 8.418 1.00 98.75 86 TRP A CA 1
ATOM 685 C C . TRP A 1 86 ? -5.092 2.282 8.543 1.00 98.75 86 TRP A C 1
ATOM 687 O O . TRP A 1 86 ? -5.572 1.645 7.606 1.00 98.75 86 TRP A O 1
ATOM 697 N N . GLN A 1 87 ? -4.749 1.751 9.714 1.00 98.50 87 GLN A N 1
ATOM 698 C CA . GLN A 1 87 ? -5.052 0.392 10.150 1.00 98.50 87 GLN A CA 1
ATOM 699 C C . GLN A 1 87 ? -5.995 0.484 11.351 1.00 98.50 87 GLN A C 1
ATOM 701 O O . GLN A 1 87 ? -5.652 1.129 12.341 1.00 98.50 87 GLN A O 1
ATOM 706 N N . ASN A 1 88 ? -7.178 -0.128 11.277 1.00 97.94 88 ASN A N 1
ATOM 707 C CA . ASN A 1 88 ? -8.181 -0.099 12.353 1.00 97.94 88 ASN A CA 1
ATOM 708 C C . ASN A 1 88 ? -8.459 1.331 12.874 1.00 97.94 88 ASN A C 1
ATOM 710 O O . ASN A 1 88 ? -8.480 1.586 14.077 1.00 97.94 88 ASN A O 1
ATOM 714 N N . GLY A 1 89 ? -8.580 2.295 11.955 1.00 98.12 89 GLY A N 1
ATOM 715 C CA . GLY A 1 89 ? -8.799 3.713 12.272 1.00 98.12 89 GLY A CA 1
ATOM 716 C C . GLY A 1 89 ? -7.571 4.492 12.758 1.00 98.12 89 GLY A C 1
ATOM 717 O O . GLY A 1 89 ? -7.631 5.716 12.860 1.00 98.12 89 GLY A O 1
ATOM 718 N N . GLN A 1 90 ? -6.436 3.839 13.007 1.00 98.06 90 GLN A N 1
ATOM 719 C CA . GLN A 1 90 ? -5.203 4.492 13.448 1.00 98.06 90 GLN A CA 1
ATOM 720 C C . GLN A 1 90 ? -4.297 4.818 12.261 1.00 98.06 90 GLN A C 1
ATOM 722 O O . GLN A 1 90 ? -4.043 3.961 11.420 1.00 98.06 90 GLN A O 1
ATOM 727 N N . LEU A 1 91 ? -3.791 6.051 12.194 1.00 98.25 91 LEU A N 1
ATOM 728 C CA . LEU A 1 91 ? -2.864 6.483 11.145 1.00 98.25 91 LEU A CA 1
ATOM 729 C C . LEU A 1 91 ? -1.503 5.790 11.330 1.00 98.25 91 LEU A C 1
ATOM 731 O O . LEU A 1 91 ? -0.792 6.075 12.292 1.00 98.25 91 LEU A O 1
ATOM 735 N N . VAL A 1 92 ? -1.132 4.912 10.396 1.00 98.38 92 VAL A N 1
ATOM 736 C CA . VAL A 1 92 ? 0.127 4.138 10.427 1.00 98.38 92 VAL A CA 1
ATOM 737 C C . VAL A 1 92 ? 1.165 4.643 9.424 1.00 98.38 92 VAL A C 1
ATOM 739 O O . VAL A 1 92 ? 2.358 4.385 9.571 1.00 98.38 92 VAL A O 1
ATOM 742 N N . ALA A 1 93 ? 0.741 5.406 8.414 1.00 98.00 93 ALA A N 1
ATOM 743 C CA . ALA A 1 93 ? 1.645 6.090 7.499 1.00 98.00 93 ALA A CA 1
ATOM 744 C C . ALA A 1 93 ? 1.070 7.443 7.071 1.00 98.00 93 ALA A C 1
ATOM 746 O O . ALA A 1 93 ? -0.085 7.528 6.667 1.00 98.00 93 ALA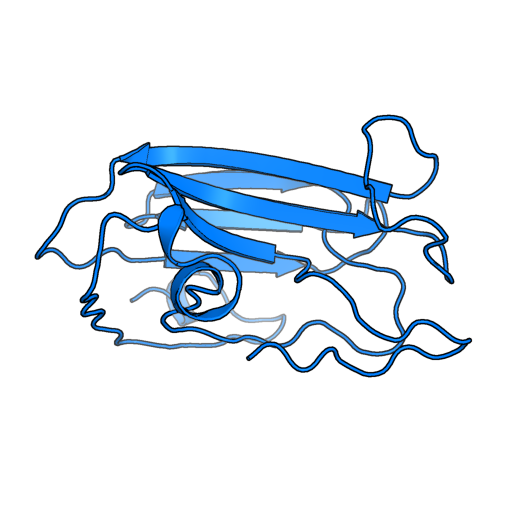 A O 1
ATOM 747 N N . ASP A 1 94 ? 1.911 8.475 7.101 1.00 98.25 94 ASP A N 1
ATOM 748 C CA . ASP A 1 94 ? 1.680 9.771 6.460 1.00 98.25 94 ASP A CA 1
ATOM 749 C C . ASP A 1 94 ? 2.974 10.143 5.733 1.00 98.25 94 ASP A C 1
ATOM 751 O O . ASP A 1 94 ? 4.047 10.208 6.349 1.00 98.25 94 ASP A O 1
ATOM 755 N N . ARG A 1 95 ? 2.915 10.237 4.406 1.00 97.38 95 ARG A N 1
ATOM 756 C CA . ARG A 1 95 ? 4.071 10.487 3.547 1.00 97.38 95 ARG A CA 1
ATOM 757 C C . ARG A 1 95 ? 3.715 11.505 2.476 1.00 97.38 95 ARG A C 1
ATOM 759 O O . ARG A 1 95 ? 2.804 11.291 1.677 1.00 97.38 95 ARG A O 1
ATOM 766 N N . GLN A 1 96 ? 4.512 12.564 2.415 1.00 97.12 96 GLN A N 1
ATOM 767 C CA . GLN A 1 96 ? 4.550 13.481 1.282 1.00 97.12 96 GLN A CA 1
ATOM 768 C C . GLN A 1 96 ? 5.524 12.954 0.217 1.00 97.12 96 GLN A C 1
ATOM 770 O O . GLN A 1 96 ? 6.476 12.223 0.523 1.00 97.12 96 GLN A O 1
ATOM 775 N N . GLY A 1 97 ? 5.287 13.335 -1.033 1.00 94.62 97 GLY A N 1
ATOM 776 C CA . GLY A 1 97 ? 6.190 13.101 -2.149 1.00 94.62 97 GLY A CA 1
ATOM 777 C C . GLY A 1 97 ? 5.796 11.920 -3.037 1.00 94.62 97 GLY A C 1
ATOM 778 O O . GLY A 1 97 ? 4.663 11.431 -2.970 1.00 94.62 97 GLY A O 1
ATOM 779 N N . PRO A 1 98 ? 6.723 11.467 -3.892 1.00 93.50 98 PRO A N 1
ATOM 780 C CA . PRO A 1 98 ? 6.393 10.593 -5.005 1.00 93.50 98 PRO A CA 1
ATOM 781 C C . PRO A 1 98 ? 5.975 9.193 -4.544 1.00 93.50 98 PRO A C 1
ATOM 783 O O . PRO A 1 98 ? 6.432 8.666 -3.524 1.00 93.50 98 PRO A O 1
ATOM 786 N N . ASN A 1 99 ? 5.057 8.594 -5.298 1.00 93.56 99 ASN A N 1
ATOM 787 C CA . ASN A 1 99 ? 4.465 7.287 -5.005 1.00 93.56 99 ASN A CA 1
ATOM 788 C C . ASN A 1 99 ? 3.991 6.534 -6.263 1.00 93.56 99 ASN A C 1
ATOM 790 O O . ASN A 1 99 ? 3.283 5.540 -6.138 1.00 93.56 99 ASN A O 1
ATOM 794 N N . THR A 1 100 ? 4.352 6.997 -7.464 1.00 92.31 100 THR A N 1
ATOM 795 C CA . THR A 1 100 ? 4.097 6.286 -8.724 1.00 92.31 100 THR A CA 1
ATOM 796 C C . THR A 1 100 ? 5.209 6.532 -9.742 1.00 92.31 100 THR A C 1
ATOM 798 O O . THR A 1 100 ? 6.104 7.353 -9.541 1.00 92.31 100 THR A O 1
ATOM 801 N N . PHE A 1 101 ? 5.152 5.795 -10.842 1.00 88.56 101 PHE A N 1
ATOM 802 C CA . PHE A 1 101 ? 5.986 5.978 -12.023 1.00 88.56 101 PHE A CA 1
ATOM 803 C C . PHE A 1 101 ? 5.410 7.064 -12.938 1.00 88.56 101 PHE A C 1
ATOM 805 O O . PHE A 1 101 ? 4.193 7.291 -12.956 1.00 88.56 101 PHE A O 1
ATOM 812 N N . ARG A 1 102 ? 6.273 7.713 -13.723 1.00 86.62 102 ARG A N 1
ATOM 813 C CA . ARG A 1 102 ? 5.897 8.661 -14.780 1.00 86.62 102 ARG A CA 1
ATOM 814 C C . ARG A 1 102 ? 5.431 7.940 -16.051 1.00 86.62 102 ARG A C 1
ATOM 816 O O . ARG A 1 102 ? 5.976 8.134 -17.137 1.00 86.62 102 ARG A O 1
ATOM 823 N N . ASP A 1 103 ? 4.380 7.145 -15.903 1.00 81.44 103 ASP A N 1
ATOM 824 C CA . ASP A 1 103 ? 3.795 6.350 -16.981 1.00 81.44 103 ASP A CA 1
ATOM 825 C C . ASP A 1 103 ? 2.517 6.994 -17.537 1.00 81.44 103 ASP A C 1
ATOM 827 O O . ASP A 1 103 ? 1.869 7.819 -16.891 1.00 81.44 103 ASP A O 1
ATOM 831 N N . PHE A 1 104 ? 2.133 6.605 -18.756 1.00 76.81 104 PHE A N 1
ATOM 832 C CA . PHE A 1 104 ? 0.892 7.076 -19.383 1.00 76.81 104 PHE A CA 1
ATOM 833 C C . PHE A 1 104 ? -0.365 6.493 -18.722 1.00 76.81 104 PHE A C 1
ATOM 835 O O . PHE A 1 104 ? -1.425 7.117 -18.742 1.00 76.81 104 PHE A O 1
ATOM 842 N N . ILE A 1 105 ? -0.261 5.290 -18.151 1.00 79.00 105 ILE A N 1
ATOM 843 C CA . ILE A 1 105 ? -1.388 4.600 -17.525 1.00 79.00 105 ILE A CA 1
ATOM 844 C C . ILE A 1 105 ? -1.250 4.682 -16.010 1.00 79.00 105 ILE A C 1
ATOM 846 O O . ILE A 1 105 ? -0.235 4.287 -15.439 1.00 79.00 105 ILE A O 1
ATOM 850 N N . MET A 1 106 ? -2.311 5.163 -15.366 1.00 80.06 106 MET A N 1
ATOM 851 C CA . MET A 1 106 ? -2.380 5.254 -13.913 1.00 80.06 106 MET A CA 1
ATOM 852 C C . MET A 1 106 ? -2.440 3.868 -13.251 1.00 80.06 106 MET A C 1
ATOM 854 O O . MET A 1 106 ? -2.925 2.906 -13.858 1.00 80.06 106 MET A O 1
ATOM 858 N N . PRO A 1 107 ? -2.005 3.753 -11.982 1.00 87.75 107 PRO A N 1
ATOM 859 C CA . PRO A 1 107 ? -2.144 2.518 -11.225 1.00 87.75 107 PRO A CA 1
ATOM 860 C C . PRO A 1 107 ? -3.610 2.094 -11.111 1.00 87.75 107 PRO A C 1
ATOM 862 O O . PRO A 1 107 ? -4.512 2.925 -11.008 1.00 87.75 107 PRO A O 1
ATOM 865 N N . TYR A 1 108 ? -3.840 0.785 -11.073 1.00 89.19 108 TYR A N 1
ATOM 866 C CA . TYR A 1 108 ? -5.156 0.202 -10.844 1.00 89.19 108 TYR A CA 1
ATOM 867 C C . TYR A 1 108 ? -5.103 -0.761 -9.655 1.00 89.19 108 TYR A C 1
ATOM 869 O O . TYR A 1 108 ? -4.065 -1.362 -9.360 1.00 89.19 108 TYR A O 1
ATOM 877 N N . PHE A 1 109 ? -6.227 -0.896 -8.957 1.00 92.25 109 PHE A N 1
ATOM 878 C CA . PHE A 1 109 ? -6.307 -1.658 -7.717 1.00 92.25 109 PHE A CA 1
ATOM 879 C C . PHE A 1 109 ? -6.504 -3.159 -7.967 1.00 92.25 109 PHE A C 1
ATOM 881 O O . PHE A 1 109 ? -7.264 -3.576 -8.842 1.00 92.25 109 PHE A O 1
ATOM 888 N N . LYS A 1 110 ? -5.821 -3.973 -7.161 1.00 94.62 110 LYS A N 1
ATOM 889 C CA . LYS A 1 110 ? -5.975 -5.427 -7.066 1.00 94.62 110 LYS A CA 1
ATOM 890 C C . LYS A 1 110 ? -5.875 -5.828 -5.600 1.00 94.62 110 LYS A C 1
ATOM 892 O O . LYS A 1 110 ? -5.009 -5.322 -4.893 1.00 94.62 110 LYS A O 1
ATOM 897 N N . ILE A 1 111 ? -6.687 -6.795 -5.186 1.00 95.50 111 ILE A N 1
ATOM 898 C CA . ILE A 1 111 ? -6.628 -7.407 -3.857 1.00 95.50 111 ILE A CA 1
ATOM 899 C C . ILE A 1 111 ? -6.771 -8.925 -3.974 1.00 95.50 111 ILE A C 1
ATOM 901 O O . ILE A 1 111 ? -7.384 -9.428 -4.916 1.00 95.50 111 ILE A O 1
ATOM 905 N N . GLY A 1 112 ? -6.153 -9.656 -3.050 1.00 95.00 112 GLY A N 1
ATOM 906 C CA . GLY A 1 112 ? -6.165 -11.114 -3.010 1.00 95.00 112 GLY A CA 1
ATOM 907 C C . GLY A 1 112 ? -4.798 -11.693 -2.663 1.00 95.00 112 GLY A C 1
ATOM 908 O O . GLY A 1 112 ? -3.874 -10.983 -2.267 1.00 95.00 112 GLY A O 1
ATOM 909 N N . ILE A 1 113 ? -4.657 -13.005 -2.836 1.00 94.12 113 ILE A N 1
ATOM 910 C CA . ILE A 1 113 ? -3.403 -13.706 -2.560 1.00 94.12 113 ILE A CA 1
ATOM 911 C C . ILE A 1 113 ? -2.476 -13.597 -3.774 1.00 94.12 113 ILE A C 1
ATOM 913 O O . ILE A 1 113 ? -2.752 -14.128 -4.850 1.00 94.12 113 ILE A O 1
ATOM 917 N N . TYR A 1 114 ? -1.327 -12.948 -3.582 1.00 91.38 114 TYR A N 1
ATOM 918 C CA . TYR A 1 114 ? -0.214 -12.977 -4.527 1.00 91.38 114 TYR A CA 1
ATOM 919 C C . TYR A 1 114 ? 1.007 -13.646 -3.887 1.00 91.38 114 TYR A C 1
ATOM 921 O O . TYR A 1 114 ? 1.757 -13.024 -3.138 1.00 91.38 114 TYR A O 1
ATOM 929 N N . LYS A 1 115 ? 1.209 -14.936 -4.185 1.00 90.38 115 LYS A N 1
ATOM 930 C CA . LYS A 1 115 ? 2.282 -15.769 -3.616 1.00 90.38 115 LYS A CA 1
ATOM 931 C C . LYS A 1 115 ? 3.158 -16.375 -4.725 1.00 90.38 115 LYS A C 1
ATOM 933 O O . LYS A 1 115 ? 3.077 -17.571 -4.990 1.00 90.38 115 LYS A O 1
ATOM 938 N N . PRO A 1 116 ? 4.003 -15.575 -5.404 1.00 88.75 116 PRO A N 1
ATOM 939 C CA . PRO A 1 116 ? 4.759 -16.041 -6.570 1.00 88.75 116 PRO A CA 1
ATOM 940 C C . PRO A 1 116 ? 5.710 -17.200 -6.251 1.00 88.75 116 PRO A C 1
ATOM 942 O O . PRO A 1 116 ? 5.969 -18.022 -7.125 1.00 88.75 116 PRO A O 1
ATOM 945 N N . GLN A 1 117 ? 6.186 -17.314 -5.003 1.00 89.12 117 GLN A N 1
ATOM 946 C CA . GLN A 1 117 ? 7.098 -18.386 -4.596 1.00 89.12 117 GLN A CA 1
ATOM 947 C C . GLN A 1 117 ? 6.472 -19.775 -4.753 1.00 89.12 117 GLN A C 1
ATOM 949 O O . GLN A 1 117 ? 7.213 -20.714 -4.986 1.00 89.12 117 GLN A O 1
ATOM 954 N N . TRP A 1 118 ? 5.143 -19.921 -4.702 1.00 89.62 118 TRP A N 1
ATOM 955 C CA . TRP A 1 118 ? 4.492 -21.214 -4.955 1.00 89.62 118 TRP A CA 1
ATOM 956 C C . TRP A 1 118 ? 4.747 -21.762 -6.363 1.00 89.62 118 TRP A C 1
ATOM 958 O O . TRP A 1 118 ? 4.687 -22.969 -6.561 1.00 89.62 118 TRP A O 1
ATOM 968 N N . THR A 1 119 ? 5.072 -20.900 -7.329 1.00 88.38 119 THR A N 1
ATOM 969 C CA . THR A 1 119 ? 5.374 -21.310 -8.706 1.00 88.38 119 THR A CA 1
ATOM 970 C C . THR A 1 119 ? 6.842 -21.092 -9.055 1.00 88.38 119 THR A C 1
ATOM 972 O O . THR A 1 119 ? 7.479 -21.979 -9.610 1.00 88.38 119 THR A O 1
ATOM 975 N N . SER A 1 120 ? 7.400 -19.918 -8.745 1.00 88.38 120 SER A N 1
ATOM 976 C CA . SER A 1 120 ? 8.732 -19.528 -9.225 1.00 88.38 120 SER A CA 1
ATOM 977 C C . SER A 1 120 ? 9.885 -20.033 -8.359 1.00 88.38 120 SER A C 1
ATOM 979 O O . SER A 1 120 ? 11.000 -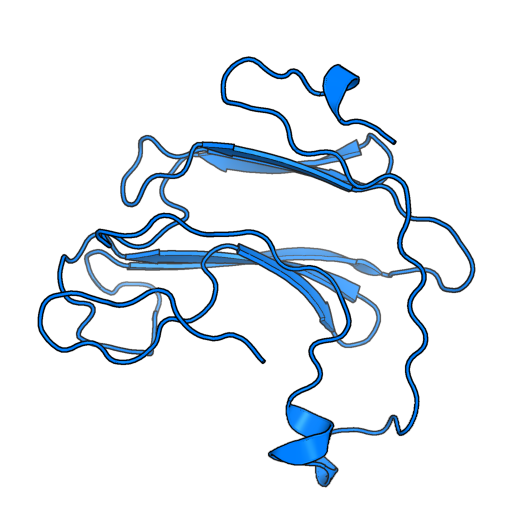20.159 -8.857 1.00 88.38 120 SER A O 1
ATOM 981 N N . ASN A 1 121 ? 9.648 -20.296 -7.069 1.00 88.38 121 ASN A N 1
ATOM 982 C CA . ASN A 1 121 ? 10.651 -20.866 -6.169 1.00 88.38 121 ASN A CA 1
ATOM 983 C C . ASN A 1 121 ? 9.985 -21.565 -4.965 1.00 88.38 121 ASN A C 1
ATOM 985 O O . ASN A 1 121 ? 9.994 -21.012 -3.857 1.00 88.38 121 ASN A O 1
ATOM 989 N N . PRO A 1 122 ? 9.393 -22.759 -5.167 1.00 86.56 122 PRO A N 1
ATOM 990 C CA . PRO A 1 122 ? 8.601 -23.436 -4.136 1.00 86.56 122 PRO A CA 1
ATOM 991 C C . PRO A 1 122 ? 9.381 -23.717 -2.850 1.00 86.56 122 PRO A C 1
ATOM 993 O O . PRO A 1 122 ? 8.827 -23.595 -1.762 1.00 86.56 122 PRO A O 1
ATOM 996 N N . ALA A 1 123 ? 10.691 -23.974 -2.957 1.00 88.88 123 ALA A N 1
ATOM 997 C CA . ALA A 1 123 ? 11.578 -24.216 -1.817 1.00 88.88 123 ALA A CA 1
ATOM 998 C C . ALA A 1 123 ? 11.671 -23.030 -0.834 1.00 88.88 123 ALA A C 1
ATOM 1000 O O . ALA A 1 123 ? 12.076 -23.210 0.310 1.00 88.88 123 ALA A O 1
ATOM 1001 N N . ARG A 1 124 ? 11.286 -21.816 -1.256 1.00 85.00 124 ARG A N 1
ATOM 1002 C CA . ARG A 1 124 ? 11.213 -20.618 -0.401 1.00 85.00 124 ARG A CA 1
ATOM 1003 C C . ARG A 1 124 ? 9.875 -20.442 0.319 1.00 85.00 124 ARG A C 1
ATOM 1005 O O . ARG A 1 124 ? 9.660 -19.410 0.953 1.00 85.00 124 ARG A O 1
ATOM 1012 N N . SER A 1 125 ? 8.943 -21.381 0.190 1.00 85.81 125 SER A N 1
ATOM 1013 C CA . SER A 1 125 ? 7.654 -21.329 0.873 1.00 85.81 125 SER A CA 1
ATOM 1014 C C . SER A 1 125 ? 7.518 -22.513 1.819 1.00 85.81 125 SER A C 1
ATOM 1016 O O . SER A 1 125 ? 7.448 -23.650 1.378 1.00 85.81 125 SER A O 1
ATOM 1018 N N . HIS A 1 126 ? 7.397 -22.236 3.115 1.00 85.62 126 HIS A N 1
ATOM 1019 C CA . HIS A 1 126 ? 7.035 -23.239 4.127 1.00 85.62 126 HIS A CA 1
ATOM 1020 C C . HIS A 1 126 ? 5.515 -23.438 4.255 1.00 85.62 126 HIS A C 1
ATOM 1022 O O . HIS A 1 126 ? 5.052 -24.077 5.190 1.00 85.62 126 HIS A O 1
ATOM 1028 N N . LEU A 1 127 ? 4.744 -22.829 3.351 1.00 85.75 127 LEU A N 1
ATOM 1029 C CA . LEU A 1 127 ? 3.285 -22.866 3.326 1.00 85.75 127 LEU A CA 1
ATOM 1030 C C . LEU A 1 127 ? 2.820 -23.427 1.991 1.00 85.75 127 LEU A C 1
ATOM 1032 O O . LEU A 1 127 ? 3.301 -22.979 0.941 1.00 85.75 127 LEU A O 1
ATOM 1036 N N . ASP A 1 128 ? 1.851 -24.316 2.076 1.00 88.00 128 ASP A N 1
ATOM 1037 C CA . ASP A 1 128 ? 1.116 -25.019 1.029 1.00 88.00 128 ASP A CA 1
ATOM 1038 C C . ASP A 1 128 ? -0.322 -24.494 0.877 1.00 88.00 128 ASP A C 1
ATOM 1040 O O . ASP A 1 128 ? -0.852 -24.491 -0.231 1.00 88.00 128 ASP A O 1
ATOM 1044 N N . GLU A 1 129 ? -0.907 -23.943 1.943 1.00 91.00 129 GLU A N 1
ATOM 1045 C CA . GLU A 1 129 ? -2.231 -23.314 1.925 1.00 91.00 129 GLU A CA 1
ATOM 1046 C C . GLU A 1 129 ? -2.206 -21.871 2.462 1.00 91.00 129 GLU A C 1
ATOM 1048 O O . GLU A 1 129 ? -1.439 -21.516 3.364 1.00 91.00 129 GLU A O 1
ATOM 1053 N N . ARG A 1 130 ? -3.067 -21.012 1.900 1.00 91.62 130 ARG A N 1
ATOM 1054 C CA . ARG A 1 130 ? -3.437 -19.709 2.468 1.00 91.62 130 ARG A CA 1
ATOM 1055 C C . ARG A 1 130 ? -4.910 -19.425 2.200 1.00 91.62 130 ARG A C 1
ATOM 1057 O O . ARG A 1 130 ? -5.327 -19.417 1.046 1.00 91.62 130 ARG A O 1
ATOM 1064 N N . THR A 1 131 ? -5.633 -19.077 3.257 1.00 95.06 131 THR A N 1
ATOM 1065 C CA . THR A 1 131 ? -7.025 -18.624 3.187 1.00 95.06 131 THR A CA 1
ATOM 1066 C C . THR A 1 131 ? -7.095 -17.158 3.605 1.00 95.06 131 THR A C 1
ATOM 1068 O O . THR A 1 131 ? -6.538 -16.778 4.634 1.00 95.06 131 THR A O 1
ATOM 1071 N N . LEU A 1 132 ? -7.743 -16.330 2.784 1.00 95.50 132 LEU A N 1
ATOM 1072 C CA . LEU A 1 132 ? -7.925 -14.894 2.997 1.00 95.50 132 LEU A CA 1
ATOM 1073 C C . LEU A 1 132 ? -9.400 -14.550 2.776 1.00 95.50 132 LEU A C 1
ATOM 1075 O O . LEU A 1 132 ? -9.943 -14.857 1.717 1.00 95.50 132 LEU A O 1
ATOM 1079 N N . TYR A 1 133 ? -10.010 -13.887 3.755 1.00 97.44 133 TYR A N 1
ATOM 1080 C CA . TYR A 1 133 ? -11.350 -13.316 3.646 1.00 97.44 133 TYR A CA 1
ATOM 1081 C C . TYR A 1 133 ? -11.232 -11.816 3.382 1.00 97.44 133 TYR A C 1
ATOM 1083 O O . TYR A 1 133 ? -10.354 -11.156 3.936 1.00 97.44 133 TYR A O 1
ATOM 1091 N N . ILE A 1 134 ? -12.080 -11.296 2.498 1.00 97.38 134 ILE A N 1
ATOM 1092 C CA . ILE A 1 134 ? -12.111 -9.885 2.105 1.00 97.38 134 ILE A CA 1
ATOM 1093 C C . ILE A 1 134 ? -13.576 -9.470 2.061 1.00 97.38 134 ILE A C 1
ATOM 1095 O O . ILE A 1 134 ? -14.387 -10.180 1.468 1.00 97.38 134 ILE A O 1
ATOM 1099 N N . ASP A 1 135 ? -13.889 -8.325 2.652 1.00 97.69 135 ASP A N 1
ATOM 1100 C CA . ASP A 1 135 ? -15.217 -7.717 2.629 1.00 97.69 135 ASP A CA 1
ATOM 1101 C C . ASP A 1 135 ? -15.086 -6.182 2.561 1.00 97.69 135 ASP A C 1
ATOM 1103 O O . ASP A 1 135 ? -13.972 -5.654 2.596 1.00 97.69 135 ASP A O 1
ATOM 1107 N N . ALA A 1 136 ? -16.210 -5.477 2.421 1.00 96.88 136 ALA A N 1
ATOM 1108 C CA . ALA A 1 136 ? -16.340 -4.026 2.548 1.00 96.88 136 ALA A CA 1
ATOM 1109 C C . ALA A 1 136 ? -15.423 -3.204 1.616 1.00 96.88 136 ALA A C 1
ATOM 1111 O O . ALA A 1 136 ? -14.964 -2.116 1.961 1.00 96.88 136 ALA A O 1
ATOM 1112 N N . ILE A 1 137 ? -15.173 -3.695 0.395 1.00 96.88 137 ILE A N 1
ATOM 1113 C CA . ILE A 1 137 ? -14.354 -2.974 -0.591 1.00 96.88 137 ILE A CA 1
ATOM 1114 C C . ILE A 1 137 ? -15.106 -1.734 -1.091 1.00 96.88 137 ILE A C 1
ATOM 1116 O O . ILE A 1 137 ? -16.137 -1.844 -1.758 1.00 96.88 137 ILE A O 1
ATOM 1120 N N . ARG A 1 138 ? -14.534 -0.554 -0.841 1.00 97.56 138 ARG A N 1
ATOM 1121 C CA . ARG A 1 138 ? -15.023 0.745 -1.322 1.00 97.56 138 ARG A CA 1
ATOM 1122 C C . ARG A 1 138 ? -13.881 1.505 -1.999 1.00 97.56 138 ARG A C 1
ATOM 1124 O O . ARG A 1 138 ? -12.741 1.451 -1.546 1.00 97.56 138 ARG A O 1
ATOM 1131 N N . ILE A 1 139 ? -14.173 2.197 -3.101 1.00 96.56 139 ILE A N 1
ATOM 1132 C CA . ILE A 1 139 ? -13.211 3.063 -3.800 1.00 96.56 139 ILE A CA 1
ATOM 1133 C C . ILE A 1 139 ? -13.863 4.426 -4.002 1.00 96.56 139 ILE A C 1
ATOM 1135 O O . ILE A 1 139 ? -14.846 4.551 -4.730 1.00 96.56 139 ILE A O 1
ATOM 1139 N N . GLY A 1 140 ? -13.293 5.436 -3.353 1.00 96.12 140 GLY A N 1
ATOM 1140 C CA . GLY A 1 140 ? -13.674 6.831 -3.524 1.00 96.12 140 GLY A CA 1
ATOM 1141 C C . GLY A 1 140 ? -12.991 7.483 -4.727 1.00 96.12 140 GLY A C 1
ATOM 1142 O O . GLY A 1 140 ? -11.952 7.024 -5.206 1.00 96.12 140 GLY A O 1
ATOM 1143 N N . ASN A 1 141 ? -13.570 8.580 -5.215 1.00 94.69 141 ASN A N 1
ATOM 1144 C CA . ASN A 1 141 ? -12.915 9.460 -6.184 1.00 94.69 141 ASN A CA 1
ATOM 1145 C C . ASN A 1 141 ? -12.111 10.560 -5.457 1.00 94.69 141 ASN A C 1
ATOM 1147 O O . ASN A 1 141 ? -11.980 10.549 -4.236 1.00 94.69 141 ASN A O 1
ATOM 1151 N N . GLY A 1 142 ? -11.594 11.545 -6.197 1.00 93.50 142 GLY A N 1
ATOM 1152 C CA . GLY A 1 142 ? -10.811 12.647 -5.623 1.00 93.50 142 GLY A CA 1
ATOM 1153 C C . GLY A 1 142 ? -11.572 13.613 -4.701 1.00 93.50 142 GLY A C 1
ATOM 1154 O O . GLY A 1 142 ? -10.979 14.596 -4.270 1.00 93.50 142 GLY A O 1
ATOM 1155 N N . GLN A 1 143 ? -12.865 13.404 -4.449 1.00 95.88 143 GLN A N 1
ATOM 1156 C CA . GLN A 1 143 ? -13.680 14.165 -3.493 1.00 95.88 143 GLN A CA 1
ATOM 1157 C C . GLN A 1 143 ? -14.107 13.330 -2.280 1.00 95.88 143 GLN A C 1
ATOM 1159 O O . GLN A 1 143 ? -14.696 13.887 -1.360 1.00 95.88 143 GLN A O 1
ATOM 1164 N N . ALA A 1 144 ? -13.832 12.023 -2.281 1.00 97.38 144 ALA A N 1
ATOM 1165 C CA . ALA A 1 144 ? -14.198 11.149 -1.177 1.00 97.38 144 ALA A CA 1
ATOM 1166 C C . ALA A 1 144 ? -13.382 11.469 0.081 1.00 97.38 144 ALA A C 1
ATOM 1168 O O . ALA A 1 144 ? -12.189 11.787 -0.000 1.00 97.38 144 ALA A O 1
ATOM 1169 N N . THR A 1 145 ? -14.019 11.349 1.239 1.00 96.88 145 THR A N 1
ATOM 1170 C CA . THR A 1 145 ? -13.381 11.477 2.549 1.00 96.88 145 THR A CA 1
ATOM 1171 C C . THR A 1 145 ? -13.030 10.107 3.127 1.00 96.88 145 THR A C 1
ATOM 1173 O O . THR A 1 145 ? -13.278 9.062 2.523 1.00 96.88 145 THR A O 1
ATOM 1176 N N . TYR A 1 146 ? -12.411 10.107 4.308 1.00 97.06 146 TYR A N 1
ATOM 1177 C CA . TYR A 1 146 ? -12.135 8.881 5.054 1.00 97.06 146 TYR A CA 1
ATOM 1178 C C . TYR A 1 146 ? -13.433 8.116 5.360 1.00 97.06 146 TYR A C 1
ATOM 1180 O O . TYR A 1 146 ? -13.508 6.906 5.163 1.00 97.06 146 TYR A O 1
ATOM 1188 N N . GLU A 1 147 ? -14.469 8.835 5.782 1.00 97.75 147 GLU A N 1
ATOM 1189 C CA . GLU A 1 147 ? -15.763 8.300 6.205 1.00 97.75 147 GLU A CA 1
ATOM 1190 C C . GLU A 1 147 ? -16.541 7.647 5.057 1.00 97.75 147 GLU A C 1
ATOM 1192 O O . GLU A 1 147 ? -17.285 6.701 5.293 1.00 97.75 147 GLU A O 1
ATOM 1197 N N . ASP A 1 148 ? -16.340 8.097 3.815 1.00 97.81 148 ASP A N 1
ATOM 1198 C CA . ASP A 1 148 ? -16.993 7.510 2.636 1.00 97.81 148 ASP A CA 1
ATOM 1199 C C . ASP A 1 148 ? -16.520 6.075 2.340 1.00 97.81 148 ASP A C 1
ATOM 1201 O O . ASP A 1 148 ? -17.204 5.314 1.647 1.00 97.81 148 ASP A O 1
ATOM 1205 N N . VAL A 1 149 ? -15.325 5.707 2.815 1.00 97.38 149 VAL A N 1
ATOM 1206 C CA . VAL A 1 149 ? -14.669 4.430 2.489 1.00 97.38 149 VAL A CA 1
ATOM 1207 C C . VAL A 1 149 ? -14.300 3.587 3.706 1.00 97.38 149 VAL A C 1
ATOM 1209 O O . VAL A 1 149 ? -14.011 2.404 3.526 1.00 97.38 149 VAL A O 1
ATOM 1212 N N . ALA A 1 150 ? -14.309 4.161 4.912 1.00 94.81 150 ALA A N 1
ATOM 1213 C CA . ALA A 1 150 ? -14.056 3.433 6.149 1.00 94.81 150 ALA A CA 1
ATOM 1214 C C . ALA A 1 150 ? -15.004 2.213 6.271 1.00 94.81 150 ALA A C 1
ATOM 1216 O O . ALA A 1 150 ? -16.167 2.322 5.867 1.00 94.81 150 ALA A O 1
ATOM 1217 N N . PRO A 1 151 ? -14.512 1.047 6.742 1.00 88.69 151 PRO A N 1
ATOM 1218 C CA . PRO A 1 151 ? -15.289 -0.192 6.838 1.00 88.69 151 PRO A CA 1
ATOM 1219 C C . PRO A 1 151 ? -16.622 -0.082 7.576 1.00 88.69 151 PRO A C 1
ATOM 1221 O O . PRO A 1 151 ? -16.654 0.484 8.691 1.00 88.69 151 PRO A O 1
#

pLDDT: mean 85.24, std 18.32, range [25.06, 98.75]

Foldseek 3Di:
DDCADDFPPDDRHDDAQWDFDDDPQWTKIKGKAFQDSDDPDPDQDPPDPGIHMDIQTQTGDDPPDDKWKDWDWDADRFQQIWIWMDIPNHTRDTDTTHGYYPGPDDDDDDDDDDDCCVPPPVVPDPDPDDDDDDDQQDDDDPPDDCVRRTD

Secondary structure (DSSP, 8-state):
---PPP-TTS-----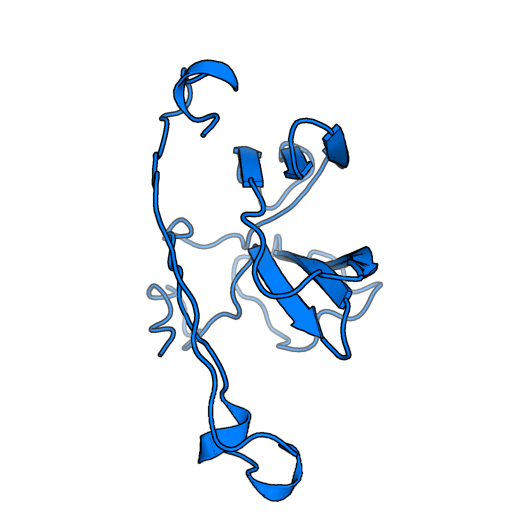-SEEEEEETTEEEEEEEEE-SSS---S---TT-TTEEEEEEEEEE--SSS---EEEEEE--SSTT-EEEEEETTEEEEEEES--SBS-SS------S---THHHH-GGG-S-S-------------TT--STTT--